Protein 7RUQ (pdb70)

B-factor: mean 26.71, std 12.26, range [10.34, 122.74]

Solvent-accessible surface area: 7893 Å² total

GO terms:
  GO:0005515 protein binding (F, IPI)
  GO:0032991 protein-containing complex (C, IDA)

Organism: Homo sapiens (NCBI:txid9606)

Structure (mmCIF, N/CA/C/O backbone):
data_7RUQ
#
_entry.id   7RUQ
#
_cell.length_a   99.918
_cell.length_b   32.503
_cell.length_c   69.578
_cell.angle_alpha   90.000
_cell.angle_beta   133.836
_cell.angle_gamma   90.000
#
_symmetry.space_group_name_H-M   'C 1 2 1'
#
loop_
_entity.id
_entity.type
_entity.pdbx_description
1 polymer 'GRB10-interacting GYF protein 1'
2 polymer 'Trinucleotide repeat-containing gene 6C protein'
3 water water
#
loop_
_atom_site.group_PDB
_atom_site.id
_atom_site.type_symbol
_atom_site.label_atom_id
_atom_site.label_alt_id
_atom_site.label_comp_id
_atom_site.label_asym_id
_atom_site.label_entity_id
_atom_site.label_seq_id
_atom_site.pdbx_PDB_ins_code
_atom_site.Cartn_x
_atom_site.Cartn_y
_atom_site.Cartn_z
_atom_site.occupancy
_atom_site.B_iso_or_equiv
_atom_site.auth_seq_id
_atom_site.auth_comp_id
_atom_site.auth_asym_id
_atom_site.auth_atom_id
_atom_site.pdbx_PDB_model_num
ATOM 1 N N . ALA A 1 9 ? 9.81351 -14.56452 -5.89246 1.000 38.60761 474 ALA A N 1
ATOM 2 C CA . ALA A 1 9 ? 8.89730 -13.43165 -5.78185 1.000 31.08249 474 ALA A CA 1
ATOM 3 C C . ALA A 1 9 ? 9.65212 -12.09879 -5.76399 1.000 22.20646 474 ALA A C 1
ATOM 4 O O . ALA A 1 9 ? 10.63403 -11.91145 -5.03263 1.000 26.01099 474 ALA A O 1
ATOM 10 N N . ARG A 1 10 ? 9.18133 -11.17578 -6.58749 1.000 23.62363 475 ARG A N 1
ATOM 11 C CA . ARG A 1 10 ? 9.75716 -9.84345 -6.68310 1.000 22.32979 475 ARG A CA 1
ATOM 12 C C . ARG A 1 10 ? 8.99376 -8.95190 -5.72328 1.000 19.12062 475 ARG A C 1
ATOM 13 O O . ARG A 1 10 ? 7.78047 -8.76127 -5.88602 1.000 18.14162 475 ARG A O 1
ATOM 34 N N . LYS A 1 11 ? 9.68023 -8.45231 -4.69940 1.000 17.35512 476 LYS A N 1
ATOM 35 C CA . LYS A 1 11 ? 8.97197 -7.70649 -3.67668 1.000 16.86016 476 LYS A CA 1
ATOM 36 C C . LYS A 1 11 ? 9.79149 -6.62344 -2.99043 1.000 13.11920 476 LYS A C 1
ATOM 37 O O . LYS A 1 11 ? 9.24658 -5.91352 -2.14391 1.000 17.03090 476 LYS A O 1
ATOM 56 N N . TRP A 1 12 ? 11.07379 -6.49120 -3.31499 1.000 12.46584 477 TRP A N 1
ATOM 57 C CA . TRP A 1 12 ? 11.94558 -5.56039 -2.60642 1.000 13.74848 477 TRP A CA 1
ATOM 58 C C . TRP A 1 12 ? 12.15230 -4.26829 -3.38243 1.000 14.26694 477 TRP A C 1
ATOM 59 O O . TRP A 1 12 ? 12.38148 -4.28271 -4.59611 1.000 13.94635 477 TRP A O 1
ATOM 80 N N . PHE A 1 13 ? 12.12801 -3.15675 -2.64433 1.000 13.18643 478 PHE A N 1
ATOM 81 C CA . PHE A 1 13 ? 12.35952 -1.82455 -3.17522 1.000 14.02698 478 PHE A CA 1
ATOM 82 C C . PHE A 1 13 ? 13.41781 -1.11109 -2.35157 1.000 14.79547 478 PHE A C 1
ATOM 83 O O . PHE A 1 13 ? 13.55044 -1.33759 -1.14117 1.000 15.14564 478 PHE A O 1
ATOM 100 N N . TYR A 1 14 ? 14.16894 -0.22519 -3.00594 1.000 14.44294 479 TYR A N 1
ATOM 101 C CA . TYR A 1 14 ? 15.00208 0.72010 -2.26980 1.000 13.86045 479 TYR A CA 1
ATOM 102 C C . TYR A 1 14 ? 14.93844 2.09004 -2.92699 1.000 14.98747 479 TYR A C 1
ATOM 103 O O . TYR A 1 14 ? 14.51283 2.23069 -4.07347 1.000 14.90670 479 TYR A O 1
ATOM 121 N N . LYS A 1 15 ? 15.37217 3.11777 -2.19786 1.000 14.87365 480 LYS A N 1
ATOM 122 C CA . LYS A 1 15 ? 15.43093 4.46311 -2.76200 1.000 20.66199 480 LYS A CA 1
ATOM 123 C C . LYS A 1 15 ? 16.88050 4.83950 -3.04003 1.000 20.80000 480 LYS A C 1
ATOM 124 O O . LYS A 1 15 ? 17.75810 4.66169 -2.18140 1.000 20.55240 480 LYS A O 1
ATOM 143 N N . ASP A 1 16 ? 17.14058 5.32949 -4.24512 1.000 16.87725 481 ASP A N 1
ATOM 144 C CA . ASP A 1 16 ? 18.49865 5.72325 -4.58031 1.000 19.25478 481 ASP A CA 1
ATOM 145 C C . ASP A 1 16 ? 18.77250 7.11008 -4.01760 1.000 20.60349 481 ASP A C 1
ATOM 146 O O . ASP A 1 16 ? 17.88969 7.75405 -3.44872 1.000 24.95935 481 ASP A O 1
ATOM 155 N N . PRO A 1 17 ? 20.02723 7.56047 -4.07819 1.000 25.18842 482 PRO A N 1
ATOM 156 C CA . PRO A 1 17 ? 20.36408 8.85531 -3.46488 1.000 30.26078 482 PRO A CA 1
ATOM 157 C C . PRO A 1 17 ? 19.59754 10.01901 -4.05896 1.000 34.35182 482 PRO A C 1
ATOM 158 O O . PRO A 1 17 ? 19.44770 11.04974 -3.39318 1.000 42.68068 482 PRO A O 1
ATOM 169 N N . GLN A 1 18 ? 19.10803 9.88326 -5.28447 1.000 34.81654 483 GLN A N 1
ATOM 170 C CA . GLN A 1 18 ? 18.27459 10.88504 -5.93155 1.000 44.21323 483 GLN A CA 1
ATOM 171 C C . GLN A 1 18 ? 16.78596 10.72984 -5.59892 1.000 55.04654 483 GLN A C 1
ATOM 172 O O . GLN A 1 18 ? 15.95422 11.40190 -6.21670 1.000 59.53486 483 GLN A O 1
ATOM 179 N N . GLY A 1 19 ? 16.43267 9.86260 -4.64697 1.000 42.27332 484 GLY A N 1
ATOM 180 C CA . GLY A 1 19 ? 15.06156 9.70664 -4.20328 1.000 40.56760 484 GLY A CA 1
ATOM 181 C C . GLY A 1 19 ? 14.17168 8.84055 -5.07348 1.000 35.11815 484 GLY A C 1
ATOM 182 O O . GLY A 1 19 ? 12.99639 8.65152 -4.72904 1.000 36.93148 484 GLY A O 1
ATOM 186 N N . GLU A 1 20 ? 14.68123 8.30316 -6.17827 1.000 27.84941 485 GLU A N 1
ATOM 187 C CA . GLU A 1 20 ? 13.87547 7.48164 -7.06329 1.000 27.46721 485 GLU A CA 1
ATOM 188 C C . GLU A 1 20 ? 13.73972 6.07214 -6.49280 1.000 23.04020 485 GLU A C 1
ATOM 189 O O . GLU A 1 20 ? 14.71468 5.48619 -6.00843 1.000 20.96398 485 GLU A O 1
ATOM 196 N N . ILE A 1 21 ? 12.53229 5.52206 -6.56490 1.000 23.88497 486 ILE A N 1
ATOM 197 C CA . ILE A 1 21 ? 12.30159 4.18336 -6.03377 1.000 20.41522 486 ILE A CA 1
ATOM 198 C C . ILE A 1 21 ? 12.70955 3.15520 -7.07699 1.000 19.49342 486 ILE A C 1
ATOM 199 O O . ILE A 1 21 ? 12.34636 3.26014 -8.25483 1.000 23.26368 486 ILE A O 1
ATOM 215 N N . GLN A 1 22 ? 13.48176 2.16567 -6.65485 1.000 19.14213 487 GLN A N 1
ATOM 216 C CA . GLN A 1 22 ? 13.93775 1.11104 -7.54663 1.000 16.03648 487 GLN A CA 1
ATOM 217 C C . GLN A 1 22 ? 13.36748 -0.22525 -7.09717 1.000 18.95397 487 GLN A C 1
ATOM 218 O O . GLN A 1 22 ? 13.34587 -0.52418 -5.89758 1.000 17.69954 487 GLN A O 1
ATOM 232 N N . GLY A 1 23 ? 12.95707 -1.04444 -8.06080 1.000 19.41603 488 GLY A N 1
ATOM 233 C CA . GLY A 1 23 ? 12.33972 -2.31539 -7.76383 1.000 21.12067 488 GLY A CA 1
ATOM 234 C C . GLY A 1 23 ? 11.11947 -2.56083 -8.63337 1.000 23.25897 488 GLY A C 1
ATOM 235 O O . GLY A 1 23 ? 10.74076 -1.71337 -9.44606 1.000 20.53900 488 GLY A O 1
ATOM 239 N N . PRO A 1 24 ? 10.44761 -3.70903 -8.45171 1.000 18.08619 489 PRO A N 1
ATOM 240 C CA . PRO A 1 24 ? 10.72238 -4.69991 -7.40224 1.000 16.83977 489 PRO A CA 1
ATOM 241 C C . PRO A 1 24 ? 11.76214 -5.73426 -7.72393 1.000 19.74754 489 PRO A C 1
ATOM 242 O O . PRO A 1 24 ? 11.81110 -6.25245 -8.83876 1.000 20.98731 489 PRO A O 1
ATOM 253 N N . PHE A 1 25 ? 12.53363 -6.09114 -6.70848 1.000 14.54604 490 PHE A N 1
ATOM 254 C CA . PHE A 1 25 ? 13.59492 -7.07197 -6.83148 1.000 14.47428 490 PHE A CA 1
ATOM 255 C C . PHE A 1 25 ? 13.29204 -8.32036 -6.01961 1.000 16.64167 490 PHE A C 1
ATOM 256 O O . PHE A 1 25 ? 12.55637 -8.28550 -5.03108 1.000 16.19937 490 PHE A O 1
ATOM 273 N N . THR A 1 26 ? 13.88208 -9.43320 -6.4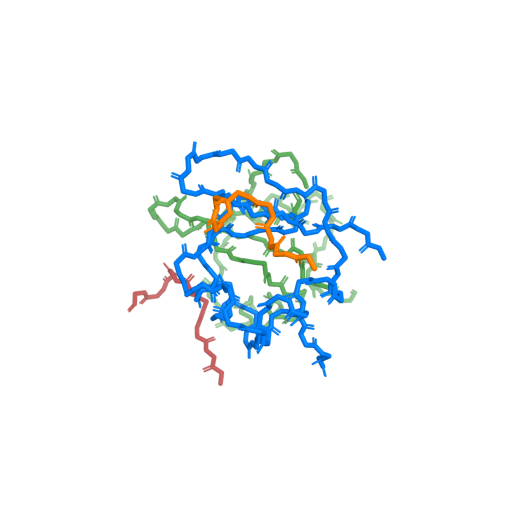4028 1.000 15.35904 491 THR A N 1
ATOM 274 C CA . THR A 1 26 ? 13.77756 -10.64836 -5.66081 1.000 12.78928 491 THR A CA 1
ATOM 275 C C . THR A 1 26 ? 14.68370 -10.57494 -4.42717 1.000 13.02153 491 THR A C 1
ATOM 276 O O . THR A 1 26 ? 15.64729 -9.80661 -4.37219 1.000 14.01182 491 THR A O 1
ATOM 287 N N . THR A 1 27 ? 14.37601 -11.41265 -3.43468 1.000 14.16183 492 THR A N 1
ATOM 288 C CA . THR A 1 27 ? 15.24848 -11.51549 -2.26776 1.000 16.43727 492 THR A CA 1
ATOM 289 C C . THR A 1 27 ? 16.65321 -11.92556 -2.67925 1.000 14.77542 492 THR A C 1
ATOM 290 O O . THR A 1 27 ? 17.63999 -11.40759 -2.14429 1.000 17.03801 492 THR A O 1
ATOM 301 N N . GLN A 1 28 ? 16.77019 -12.82046 -3.66508 1.000 16.07923 493 GLN A N 1
ATOM 302 C CA . GLN A 1 28 ? 18.08492 -13.27026 -4.12631 1.000 16.94316 493 GLN A CA 1
ATOM 303 C C . 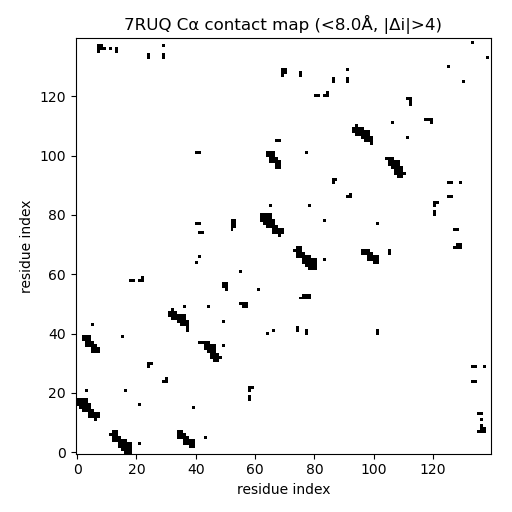GLN A 1 28 ? 18.86947 -12.14872 -4.79652 1.000 15.50662 493 GLN A C 1
ATOM 304 O O . GLN A 1 28 ? 20.08809 -12.04152 -4.60393 1.000 16.21025 493 GLN A O 1
ATOM 308 N N . GLU A 1 29 ? 18.20032 -11.28807 -5.57176 1.000 13.82092 494 GLU A N 1
ATOM 309 C CA . GLU A 1 29 ? 18.89464 -10.14055 -6.15331 1.000 13.94149 494 GLU A CA 1
ATOM 310 C C . GLU A 1 29 ? 19.39842 -9.21104 -5.06018 1.000 13.65825 494 GLU A C 1
ATOM 311 O O . GLU A 1 29 ? 20.53226 -8.70890 -5.12236 1.000 15.84289 494 GLU A O 1
ATOM 323 N N . MET A 1 30 ? 18.57335 -8.96800 -4.04502 1.000 11.50245 495 MET A N 1
ATOM 324 C CA . MET A 1 30 ? 19.02002 -8.12756 -2.94199 1.000 10.33598 495 MET A CA 1
ATOM 325 C C . MET A 1 30 ? 20.18103 -8.77345 -2.19753 1.000 10.35153 495 MET A C 1
ATOM 326 O O . MET A 1 30 ? 21.14244 -8.09157 -1.82268 1.000 14.95382 495 MET A O 1
ATOM 340 N N . ALA A 1 31 ? 20.09217 -10.07695 -1.93155 1.000 13.90196 496 ALA A N 1
ATOM 341 C CA . ALA A 1 31 ? 21.18470 -10.76169 -1.25006 1.000 16.56700 496 ALA A CA 1
ATOM 342 C C . ALA A 1 31 ? 22.48356 -10.61811 -2.01819 1.000 15.35600 496 ALA A C 1
ATOM 343 O O . ALA A 1 31 ? 23.55360 -10.41734 -1.41828 1.000 15.47371 496 ALA A O 1
ATOM 350 N N . GLU A 1 32 ? 22.42210 -10.75607 -3.34940 1.000 17.54766 497 GLU A N 1
ATOM 351 C CA . GLU A 1 32 ? 23.62789 -10.63705 -4.16745 1.000 17.95001 497 GLU A CA 1
ATOM 352 C C . GLU A 1 32 ? 24.25401 -9.26092 -4.00981 1.000 17.36529 497 GLU A C 1
ATOM 353 O O . GLU A 1 32 ? 25.45849 -9.12998 -3.77638 1.000 18.63800 497 GLU A O 1
ATOM 365 N N . TRP A 1 33 ? 23.44327 -8.21568 -4.15700 1.000 13.64056 498 TRP A N 1
ATOM 366 C CA . TRP A 1 33 ? 23.95583 -6.86085 -4.04000 1.000 11.84349 498 TRP A CA 1
ATOM 367 C C . TRP A 1 33 ? 24.44888 -6.56144 -2.63061 1.000 11.59513 498 TRP A C 1
ATOM 368 O O . TRP A 1 33 ? 25.44345 -5.84108 -2.44999 1.000 16.49336 498 TRP A O 1
ATOM 389 N N . PHE A 1 34 ? 23.76674 -7.09072 -1.60877 1.000 12.86669 499 PHE A N 1
ATOM 390 C CA . PHE A 1 34 ? 24.23163 -6.90811 -0.23970 1.000 11.95700 499 PHE A CA 1
ATOM 391 C C . PHE A 1 34 ? 25.58857 -7.57655 -0.02328 1.000 14.81457 499 PHE A C 1
ATOM 392 O O . PHE A 1 34 ? 26.50731 -6.96810 0.54509 1.000 14.95758 499 PHE A O 1
ATOM 409 N N . GLN A 1 35 ? 25.75345 -8.81973 -0.49016 1.000 14.38483 500 GLN A N 1
ATOM 410 C CA . GLN A 1 35 ? 27.02475 -9.50135 -0.26528 1.000 17.27160 500 GLN A CA 1
ATOM 411 C C . GLN A 1 35 ? 28.15879 -8.89290 -1.07606 1.000 18.81915 500 GLN A C 1
ATOM 412 O O . GLN A 1 35 ? 29.32497 -9.01812 -0.67871 1.000 20.31133 500 GLN A O 1
ATOM 426 N N . ALA A 1 36 ? 27.84850 -8.21748 -2.17590 1.000 12.59990 501 ALA A N 1
ATOM 427 C CA . ALA A 1 36 ? 28.84760 -7.53682 -2.99492 1.000 16.21455 501 ALA A CA 1
ATOM 428 C C . ALA A 1 36 ? 29.29261 -6.19819 -2.40738 1.000 19.59347 501 ALA A C 1
ATOM 429 O O . ALA A 1 36 ? 30.29658 -5.63611 -2.87209 1.000 18.80635 501 ALA A O 1
ATOM 436 N N . GLY A 1 37 ? 28.58271 -5.69451 -1.40161 1.000 14.75722 502 GLY A N 1
ATOM 437 C CA . GLY A 1 37 ? 28.93538 -4.46508 -0.71910 1.000 16.00161 502 GLY A CA 1
ATOM 438 C C . GLY A 1 37 ? 28.24418 -3.21752 -1.21417 1.000 17.24867 502 GLY A C 1
ATOM 439 O O . GLY A 1 37 ? 28.67721 -2.11428 -0.85922 1.000 19.14404 502 GLY A O 1
ATOM 443 N N . TYR A 1 38 ? 27.18498 -3.34081 -2.02249 1.000 16.16828 503 TYR A N 1
ATOM 444 C CA . TYR A 1 38 ? 26.55590 -2.15764 -2.59061 1.000 15.13697 503 TYR A CA 1
ATOM 445 C C . TYR A 1 38 ? 25.61791 -1.43494 -1.64311 1.000 18.22127 503 TYR A C 1
ATOM 446 O O . TYR A 1 38 ? 25.24810 -0.28467 -1.92047 1.000 16.60222 503 TYR A O 1
ATOM 464 N N . PHE A 1 39 ? 25.17466 -2.09087 -0.58166 1.000 14.07490 504 PHE A N 1
ATOM 465 C CA . PHE A 1 39 ? 24.10866 -1.58804 0.27064 1.000 13.08649 504 PHE A CA 1
ATOM 466 C C . PHE A 1 39 ? 24.66306 -1.13905 1.60775 1.000 14.23400 504 PHE A C 1
ATOM 467 O O . PHE A 1 39 ? 25.07446 -1.97886 2.41297 1.000 19.29103 504 PHE A O 1
ATOM 484 N N . SER A 1 40 ? 24.58350 0.15562 1.89045 1.000 16.37665 505 SER A N 1
ATOM 485 C CA . SER A 1 40 ? 24.98473 0.61133 3.21260 1.000 13.21608 505 SER A CA 1
ATOM 486 C C . SER A 1 40 ? 23.86275 0.46696 4.22903 1.000 18.55479 505 SER A C 1
ATOM 487 O O . SER A 1 40 ? 22.69429 0.26510 3.88580 1.000 16.55960 505 SER A O 1
ATOM 495 N N . MET A 1 41 ? 24.21055 0.70261 5.49683 1.000 16.54046 506 MET A N 1
ATOM 496 C CA . MET A 1 41 ? 23.18919 0.63799 6.53519 1.000 16.64147 506 MET A CA 1
ATOM 497 C C . MET A 1 41 ? 22.20219 1.79017 6.46515 1.000 15.96769 506 MET A C 1
ATOM 498 O O . MET A 1 41 ? 21.18996 1.75249 7.16935 1.000 16.53934 506 MET A O 1
ATOM 512 N N . SER A 1 42 ? 22.43263 2.80184 5.62671 1.000 14.61383 507 SER A N 1
ATOM 513 C CA A SER A 1 42 ? 21.51297 3.92653 5.52814 0.641 14.95620 507 SER A CA 1
ATOM 514 C CA B SER A 1 42 ? 21.50021 3.91526 5.53987 0.359 15.03193 507 SER A CA 1
ATOM 515 C C . SER A 1 42 ? 20.56373 3.81468 4.34480 1.000 14.48752 507 SER A C 1
ATOM 516 O O . SER A 1 42 ? 19.63165 4.62129 4.23852 1.000 19.50189 507 SER A O 1
ATOM 531 N N . LEU A 1 43 ? 20.77554 2.83504 3.47049 1.000 14.75664 508 LEU A N 1
ATOM 532 C CA . LEU A 1 43 ? 19.92439 2.65654 2.30872 1.000 15.07195 508 LEU A CA 1
ATOM 533 C C . LEU A 1 43 ? 18.49051 2.42172 2.75271 1.000 14.49629 508 LEU A C 1
ATOM 534 O O . LEU A 1 43 ? 18.22267 1.55084 3.57829 1.000 14.96157 508 LEU A O 1
ATOM 550 N N . LEU A 1 44 ? 17.56916 3.16441 2.16714 1.000 15.12341 509 LEU A N 1
ATOM 551 C CA . LEU A 1 44 ? 16.16378 3.03662 2.51079 1.000 15.20794 509 LEU A CA 1
ATOM 552 C C . LEU A 1 44 ? 15.55988 1.87259 1.74642 1.000 13.55893 509 LEU A C 1
ATOM 553 O O . LEU A 1 44 ? 15.62094 1.84459 0.51622 1.000 15.60662 509 LEU A O 1
ATOM 569 N N . VAL A 1 45 ? 14.97685 0.90670 2.46720 1.000 11.92088 510 VAL A N 1
ATOM 570 C CA . VAL A 1 45 ? 14.48016 -0.30032 1.81653 1.000 13.46263 510 VAL A CA 1
ATOM 571 C C . VAL A 1 45 ? 13.12567 -0.68663 2.39625 1.000 15.83598 510 VAL A C 1
ATOM 572 O O . VAL A 1 45 ? 12.80331 -0.38546 3.54999 1.000 17.58013 510 VAL A O 1
ATOM 585 N N . LYS A 1 46 ? 12.33347 -1.39568 1.59509 1.000 14.46391 511 LYS A N 1
ATOM 586 C CA . LYS A 1 46 ? 11.08463 -1.94732 2.10029 1.000 13.24118 511 LYS A CA 1
ATOM 587 C C . LYS A 1 46 ? 10.65198 -3.04696 1.15282 1.000 15.19794 511 LYS A C 1
ATOM 588 O O . LYS A 1 46 ? 11.02892 -3.05009 -0.02087 1.000 14.01393 511 LYS A O 1
ATOM 607 N N . ARG A 1 47 ? 9.83727 -3.96750 1.66411 1.000 12.12023 512 ARG A N 1
ATOM 608 C CA . ARG A 1 47 ? 9.06918 -4.83218 0.77763 1.000 12.97362 512 ARG A CA 1
ATOM 609 C C . ARG A 1 47 ? 7.81904 -4.08872 0.33289 1.000 16.86882 512 ARG A C 1
ATOM 610 O O . ARG A 1 47 ? 7.34266 -3.18075 1.01104 1.000 17.51619 512 ARG A O 1
ATOM 631 N N . GLY A 1 48 ? 7.25418 -4.51383 -0.78632 1.000 14.61088 513 GLY A N 1
ATOM 632 C CA . GLY A 1 48 ? 6.01319 -3.89901 -1.25311 1.000 18.05473 513 GLY A CA 1
ATOM 633 C C . GLY A 1 48 ? 4.93253 -3.84082 -0.18235 1.000 20.48829 513 GLY A C 1
ATOM 634 O O . GLY A 1 48 ? 4.27927 -2.80372 -0.00647 1.000 20.47191 513 GLY A O 1
ATOM 652 N N . ASP A 1 50 ? 5.21256 -3.75559 2.97289 1.000 20.28861 515 ASP A N 1
ATOM 653 C CA . ASP A 1 50 ? 5.60062 -3.05456 4.19504 1.000 17.29024 515 ASP A CA 1
ATOM 654 C C . ASP A 1 50 ? 5.04829 -1.61718 4.23438 1.000 22.24443 515 ASP A C 1
ATOM 655 O O . ASP A 1 50 ? 4.67555 -1.02341 3.21337 1.000 22.63547 515 ASP A O 1
ATOM 664 N N . GLU A 1 51 ? 4.98608 -1.07934 5.44758 1.000 19.35464 516 GLU A N 1
ATOM 665 C CA . GLU A 1 51 ? 4.52912 0.27737 5.70691 1.000 24.01830 516 GLU A CA 1
ATOM 666 C C . GLU A 1 51 ? 5.75134 1.18468 5.81129 1.000 34.56404 516 GLU A C 1
ATOM 667 O O . GLU A 1 51 ? 6.35911 1.29306 6.87853 1.000 39.17034 516 GLU A O 1
ATOM 679 N N . GLY A 1 52 ? 6.11245 1.83337 4.71577 1.000 27.00038 517 GLY A N 1
ATOM 680 C CA . GLY A 1 52 ? 7.16408 2.84782 4.75698 1.000 23.39379 517 GLY A CA 1
ATOM 681 C C . GLY A 1 52 ? 8.53937 2.28434 4.44650 1.000 21.94849 517 GLY A C 1
ATOM 682 O O . GLY A 1 52 ? 8.81014 1.10057 4.62007 1.000 24.58997 517 GLY A O 1
ATOM 686 N N . PHE A 1 53 ? 9.42025 3.15083 3.93406 1.000 20.57261 518 PHE A N 1
ATOM 687 C CA . PHE A 1 53 ? 10.83080 2.79072 3.77921 1.000 18.40764 518 PHE A CA 1
ATOM 688 C C . PHE A 1 53 ? 11.52191 2.98715 5.12131 1.000 20.76307 518 PHE A C 1
ATOM 689 O O . PHE A 1 53 ? 11.13764 3.85848 5.90219 1.000 22.65079 518 PHE A O 1
ATOM 706 N N . GLN A 1 54 ? 12.53323 2.17031 5.39670 1.000 17.34581 519 GLN A N 1
ATOM 707 C CA . GLN A 1 54 ? 13.36301 2.31345 6.59197 1.000 21.72820 519 GLN A CA 1
ATOM 708 C C . GLN A 1 54 ? 14.83657 2.07318 6.21532 1.000 17.42591 519 GLN A C 1
ATOM 709 O O . GLN A 1 54 ? 15.10189 1.31323 5.29828 1.000 15.59209 519 GLN A O 1
ATOM 723 N N . PRO A 1 55 ? 15.77118 2.69692 6.93257 1.000 16.17315 520 PRO A N 1
ATOM 724 C CA . PRO A 1 55 ? 17.18826 2.37522 6.66090 1.000 14.80776 520 PRO A CA 1
ATOM 725 C C . PRO A 1 55 ? 17.50182 0.91223 6.93807 1.000 14.83101 520 PRO A C 1
ATOM 726 O O . PRO A 1 55 ? 16.99593 0.30912 7.88725 1.000 17.26558 520 PRO A O 1
ATOM 737 N N . LEU A 1 56 ? 18.36467 0.33674 6.09343 1.000 14.44872 521 LEU A N 1
ATOM 738 C CA . LEU A 1 56 ? 18.64241 -1.09464 6.17272 1.000 13.71645 521 LEU A CA 1
ATOM 739 C C . LEU A 1 56 ? 19.15958 -1.48780 7.55080 1.000 13.76524 521 LEU A C 1
ATOM 740 O O . LEU A 1 56 ? 18.83175 -2.56602 8.05415 1.000 14.29905 521 LEU A O 1
ATOM 756 N N . GLY A 1 57 ? 19.93609 -0.62505 8.19466 1.000 15.19355 522 GLY A N 1
ATOM 757 C CA . GLY A 1 57 ? 20.38634 -0.94872 9.54115 1.000 15.61513 522 GLY A CA 1
ATOM 758 C C . GLY A 1 57 ? 19.22361 -1.12466 10.49495 1.000 16.57275 522 GLY A C 1
ATOM 759 O O . GLY A 1 57 ? 19.23994 -2.00012 11.36534 1.000 17.47488 522 GLY A O 1
ATOM 763 N N . GLU A 1 58 ? 18.19924 -0.29341 10.34336 1.000 16.33648 523 GLU A N 1
ATOM 764 C CA . GLU A 1 58 ? 17.02304 -0.40536 11.19823 1.000 19.92382 523 GLU A CA 1
ATOM 765 C C . GLU A 1 58 ? 16.16389 -1.60514 10.81253 1.000 19.17520 523 GLU A C 1
ATOM 766 O O . GLU A 1 58 ? 15.57341 -2.25695 11.68361 1.000 21.74753 523 GLU A O 1
ATOM 776 N N . VAL A 1 59 ? 16.06355 -1.89865 9.51945 1.000 16.31735 524 VAL A N 1
ATOM 777 C CA . VAL A 1 59 ? 15.38915 -3.11028 9.06829 1.000 18.62590 524 VAL A CA 1
ATOM 778 C C . VAL A 1 59 ? 16.02661 -4.33181 9.70997 1.000 19.37168 524 VAL A C 1
ATOM 779 O O . VAL A 1 59 ? 15.33346 -5.25801 10.15676 1.000 18.09250 524 VAL A O 1
ATOM 792 N N . ILE A 1 60 ? 17.35948 -4.36689 9.74138 1.000 18.46708 525 ILE A N 1
ATOM 793 C CA . ILE A 1 60 ? 18.05654 -5.50138 10.34099 1.000 17.69675 525 ILE A CA 1
ATOM 794 C C . ILE A 1 60 ? 17.73390 -5.58245 11.82427 1.000 20.82039 525 ILE A C 1
ATOM 795 O O . ILE A 1 60 ? 17.50614 -6.67149 12.36710 1.000 22.69473 525 ILE A O 1
ATOM 811 N N . LYS A 1 61 ? 17.68437 -4.42963 12.50380 1.000 21.62304 526 LYS A N 1
ATOM 812 C CA . LYS A 1 61 ? 17.29499 -4.42968 13.90851 1.000 21.50216 526 LYS A CA 1
ATOM 813 C C . LYS A 1 61 ? 15.87065 -4.94492 14.07984 1.000 22.51581 526 LYS A C 1
ATOM 814 O O . LYS A 1 61 ? 15.58656 -5.70698 15.00785 1.000 24.90531 526 LYS A O 1
ATOM 824 N N . MET A 1 62 ? 14.95591 -4.52767 13.20181 1.000 18.82643 527 MET A N 1
ATOM 825 C CA . MET A 1 62 ? 13.54940 -4.89850 13.32916 1.000 16.10614 527 MET A CA 1
ATOM 826 C C . MET A 1 62 ? 13.36778 -6.38626 13.08828 1.000 17.96317 527 MET A C 1
ATOM 827 O O . MET A 1 62 ? 12.64634 -7.06896 13.83507 1.000 20.72428 527 MET A O 1
ATOM 841 N N . TRP A 1 63 ? 14.02987 -6.90515 12.05673 1.000 21.12010 528 TRP A N 1
ATOM 842 C CA . TRP A 1 63 ? 13.88610 -8.30178 11.69091 1.000 20.16178 528 TRP A CA 1
ATOM 843 C C . TRP A 1 63 ? 14.69417 -9.20837 12.58857 1.000 21.42685 528 TRP A C 1
ATOM 844 O O . TRP A 1 63 ? 14.42879 -10.41164 12.62908 1.000 24.39641 528 TRP A O 1
ATOM 865 N N . GLY A 1 64 ? 15.70423 -8.67014 13.25089 1.000 22.61803 529 GLY A N 1
ATOM 866 C CA . GLY A 1 64 ? 16.61097 -9.47958 14.02566 1.000 27.77118 529 GLY A CA 1
ATOM 867 C C . GLY A 1 64 ? 17.69730 -10.18978 13.24000 1.000 27.21772 529 GLY A C 1
ATOM 868 O O . GLY A 1 64 ? 18.43188 -10.98286 13.84677 1.000 22.54709 529 GLY A O 1
ATOM 872 N N . ARG A 1 65 ? 17.84010 -9.91682 11.93188 1.000 17.95625 530 ARG A N 1
ATOM 873 C CA . ARG A 1 65 ? 18.80776 -10.54776 11.02320 1.000 20.43921 530 ARG A CA 1
ATOM 874 C C . ARG A 1 65 ? 18.79096 -9.79401 9.69358 1.000 22.90946 530 ARG A C 1
ATOM 875 O O . ARG A 1 65 ? 17.86375 -9.03590 9.42170 1.000 19.27271 530 ARG A O 1
ATOM 896 N N . VAL A 1 66 ? 19.78429 -10.01298 8.84808 1.000 19.10493 531 VAL A N 1
ATOM 897 C CA . VAL A 1 66 ? 19.65642 -9.34203 7.55542 1.000 17.94174 531 VAL A CA 1
ATOM 898 C C . VAL A 1 66 ? 18.50085 -9.98372 6.81526 1.000 16.50964 531 VAL A C 1
ATOM 899 O O . VAL A 1 66 ? 18.34974 -11.21378 6.86321 1.000 18.83002 531 VAL A O 1
ATOM 912 N N . PRO A 1 67 ? 17.60939 -9.20051 6.22645 1.000 16.91011 532 PRO A N 1
ATOM 913 C CA . PRO A 1 67 ? 16.34916 -9.76833 5.73708 1.000 14.09769 532 PRO A CA 1
ATOM 914 C C . PRO A 1 67 ? 16.50494 -10.60625 4.48615 1.000 22.54589 532 PRO A C 1
ATOM 915 O O . PRO A 1 67 ? 15.56630 -11.33429 4.13221 1.000 25.35673 532 PRO A O 1
ATOM 926 N N . PHE A 1 68 ? 17.64070 -10.51761 3.80096 1.000 18.35790 533 PHE A N 1
ATOM 927 C CA . PHE A 1 68 ? 17.86014 -11.23215 2.54680 1.000 20.74911 533 PHE A CA 1
ATOM 928 C C . PHE A 1 68 ? 18.46561 -12.60903 2.76791 1.000 24.80229 533 PHE A C 1
ATOM 929 O O . PHE A 1 68 ? 18.62840 -13.37059 1.80754 1.000 25.59591 533 PHE A O 1
ATOM 946 N N . ALA A 1 69 ? 18.78377 -12.94754 3.98335 1.000 23.61026 534 ALA A N 1
ATOM 947 C CA . ALA A 1 69 ? 19.33197 -14.26008 4.27189 1.000 21.90185 534 ALA A CA 1
ATOM 948 C C . ALA A 1 69 ? 18.21953 -15.25263 4.56943 1.000 28.12497 534 ALA A C 1
ATOM 949 O O . ALA A 1 69 ? 17.08942 -14.86380 4.87701 1.000 29.88042 534 ALA A O 1
ATOM 956 N N . PRO A 1 70 ? 18.50963 -16.55195 4.48131 1.000 27.08382 535 PRO A N 1
ATOM 957 C CA . PRO A 1 70 ? 17.59144 -17.54830 5.05342 1.000 31.17878 535 PRO A CA 1
ATOM 958 C C . PRO A 1 70 ? 17.40107 -17.30647 6.54580 1.000 34.36818 535 PRO A C 1
ATOM 959 O O . PRO A 1 70 ? 18.30364 -16.83201 7.24245 1.000 36.56914 535 PRO A O 1
ATOM 970 N N . GLY A 1 71 ? 16.21831 -17.65706 7.04323 1.000 41.22635 536 GLY A N 1
ATOM 971 C CA . GLY A 1 71 ? 15.86277 -17.35278 8.42026 1.000 52.77719 536 GLY A CA 1
ATOM 972 C C . GLY A 1 71 ? 15.68732 -18.55438 9.32323 1.000 60.84045 536 GLY A C 1
ATOM 973 O O . GLY A 1 71 ? 16.56017 -19.41592 9.38370 1.000 66.55024 536 GLY A O 1
ATOM 977 N N . ALA B 1 9 ? 5.03678 -14.96050 9.24923 1.000 43.05011 474 ALA C N 1
ATOM 978 C CA . ALA B 1 9 ? 5.38493 -13.86645 8.36630 1.000 34.09345 474 ALA C CA 1
ATOM 979 C C . ALA B 1 9 ? 5.41506 -12.55686 9.15176 1.000 25.65337 474 ALA C C 1
ATOM 980 O O . ALA B 1 9 ? 4.66831 -12.32773 10.13016 1.000 27.78917 474 ALA C O 1
ATOM 986 N N . ARG B 1 10 ? 6.33070 -11.71409 8.70911 1.000 24.70805 475 ARG C N 1
ATOM 987 C CA . ARG B 1 10 ? 6.54332 -10.41326 9.30987 1.000 20.44624 475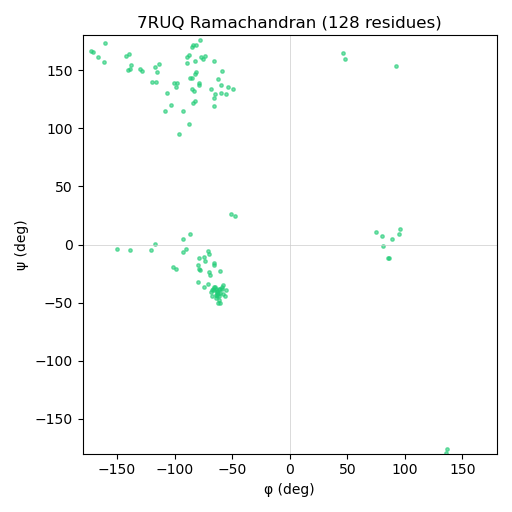 ARG C CA 1
ATOM 988 C C . ARG B 1 10 ? 5.59794 -9.44532 8.64412 1.000 18.84273 475 ARG C C 1
ATOM 989 O O . ARG B 1 10 ? 5.83973 -9.03179 7.50816 1.000 19.44439 475 ARG C O 1
ATOM 1010 N N . LYS B 1 11 ? 4.52578 -9.08753 9.33826 1.000 14.08511 476 LYS C N 1
ATOM 1011 C CA . LYS B 1 11 ? 3.51829 -8.22548 8.74107 1.000 14.71167 476 LYS C CA 1
ATOM 1012 C C . LYS B 1 11 ? 2.96978 -7.14773 9.66302 1.000 13.92600 476 LYS C C 1
ATOM 1013 O O . LYS B 1 11 ? 2.19536 -6.31534 9.18133 1.000 16.76702 476 LYS C O 1
ATOM 1032 N N . TRP B 1 12 ? 3.34077 -7.09945 10.93885 1.000 13.39438 477 TRP C N 1
ATOM 1033 C CA . TRP B 1 12 ? 2.69381 -6.21493 11.90087 1.000 13.03487 477 TRP C CA 1
ATOM 1034 C C . TRP B 1 12 ? 3.48713 -4.93511 12.11492 1.000 12.58030 477 TRP C C 1
ATOM 1035 O O . TRP B 1 12 ? 4.72073 -4.96231 12.21994 1.000 14.44732 477 TRP C O 1
ATOM 1056 N N . PHE B 1 13 ? 2.76306 -3.81382 12.20361 1.000 11.70578 478 PHE C N 1
ATOM 1057 C CA . PHE B 1 13 ? 3.34181 -2.50144 12.48505 1.000 12.42597 478 PHE C CA 1
ATOM 1058 C C . PHE B 1 13 ? 2.57665 -1.82630 13.61544 1.000 13.55118 478 PHE C C 1
ATOM 1059 O O . PHE B 1 13 ? 1.3815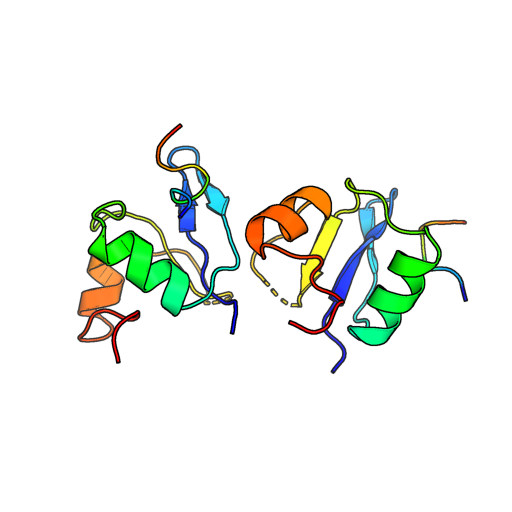3 -2.05548 13.79109 1.000 14.33480 478 PHE C O 1
ATOM 1076 N N . TYR B 1 14 ? 3.25768 -0.97199 14.37120 1.000 14.54363 479 TYR C N 1
ATOM 1077 C CA . TYR B 1 14 ? 2.5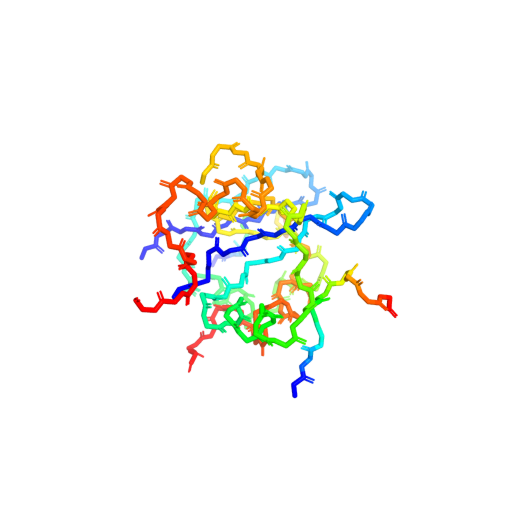5362 -0.11254 15.32277 1.000 13.69724 479 TYR C CA 1
ATOM 1078 C C . TYR B 1 14 ? 3.24948 1.24079 15.30000 1.000 16.56619 479 TYR C C 1
ATOM 1079 O O . TYR B 1 14 ? 4.37049 1.36419 14.80868 1.000 13.42584 479 TYR C O 1
ATOM 1097 N N . LYS B 1 15 ? 2.56745 2.26410 15.79754 1.000 14.05439 480 LYS C N 1
ATOM 1098 C CA . LYS B 1 15 ? 3.16255 3.58878 15.94400 1.000 18.66861 480 LYS C CA 1
ATOM 1099 C C . LYS B 1 15 ? 3.62440 3.78978 17.38119 1.000 20.35426 480 LYS C C 1
ATOM 1100 O O . LYS B 1 15 ? 2.89547 3.46077 18.32779 1.000 21.31530 480 LYS C O 1
ATOM 1119 N N . ASP B 1 16 ? 4.82640 4.32589 17.54919 1.000 20.00306 481 ASP C N 1
ATOM 1120 C CA . ASP B 1 16 ? 5.29176 4.68084 18.88402 1.000 21.69204 481 ASP C CA 1
ATOM 1121 C C . ASP B 1 16 ? 4.64803 5.99821 19.31411 1.000 23.20640 481 ASP C C 1
ATOM 1122 O O . ASP B 1 16 ? 3.87609 6.60926 18.56317 1.000 21.49208 481 ASP C O 1
ATOM 1131 N N . PRO B 1 17 ? 4.89405 6.44037 20.55236 1.000 22.72644 482 PRO C N 1
ATOM 1132 C CA . PRO B 1 17 ? 4.11541 7.57897 21.07694 1.000 26.29712 482 PRO C CA 1
ATOM 1133 C C . PRO B 1 17 ? 4.35748 8.88561 20.35891 1.000 27.80452 482 PRO C C 1
ATOM 1134 O O . PRO B 1 17 ? 3.54441 9.80942 20.51560 1.000 32.68748 482 PRO C O 1
ATOM 1145 N N . GLN B 1 18 ? 5.44556 9.01227 19.59972 1.000 25.84856 483 GLN C N 1
ATOM 1146 C CA . GLN B 1 18 ? 5.64004 10.16556 18.73572 1.000 29.86807 483 GLN C CA 1
ATOM 1147 C C . GLN B 1 18 ? 5.13148 9.93190 17.32651 1.000 33.29291 483 GLN C C 1
ATOM 1148 O O . GLN B 1 18 ? 5.34467 10.78001 16.45685 1.000 39.40438 483 GLN C O 1
ATOM 1162 N N . GLY B 1 19 ? 4.50660 8.79722 17.06697 1.000 29.34762 484 GLY C N 1
ATOM 1163 C CA . GLY B 1 19 ? 3.94185 8.54427 15.76478 1.000 35.90431 484 GLY C CA 1
ATOM 1164 C C . GLY B 1 19 ? 4.87355 7.89252 14.76766 1.000 34.11057 484 GLY C C 1
ATOM 1165 O O . GLY B 1 19 ? 4.47919 7.71564 13.61034 1.000 34.98136 484 GLY C O 1
ATOM 1169 N N . GLU B 1 20 ? 6.08673 7.52302 15.16991 1.000 24.67649 485 GLU C N 1
ATOM 1170 C CA . GLU B 1 20 ? 7.01341 6.85364 14.26817 1.000 23.16646 485 GLU C CA 1
ATOM 1171 C C . GLU B 1 20 ? 6.66878 5.37598 14.12838 1.000 20.19340 485 GLU C C 1
ATOM 1172 O O . GLU B 1 20 ? 6.40037 4.68360 15.11797 1.000 20.54223 485 GLU C O 1
ATOM 1184 N N . ILE B 1 21 ? 6.75525 4.87488 12.90747 1.000 19.63324 486 ILE C N 1
ATOM 1185 C CA . ILE B 1 21 ? 6.27279 3.53229 12.61510 1.000 19.99780 486 ILE C CA 1
ATOM 1186 C C . ILE B 1 21 ? 7.34717 2.50736 12.94671 1.000 20.21526 486 ILE C C 1
ATOM 1187 O O . ILE B 1 21 ? 8.51683 2.65151 12.55825 1.000 16.57063 486 ILE C O 1
ATOM 1203 N N . GLN B 1 22 ? 6.93152 1.44079 13.62734 1.000 16.20213 487 GLN C N 1
ATOM 1204 C CA . GLN B 1 22 ? 7.80318 0.33463 13.99520 1.000 16.86991 487 GLN C CA 1
ATOM 1205 C C . GLN B 1 22 ? 7.29460 -0.95991 13.36687 1.000 16.00522 487 GLN C C 1
ATOM 1206 O O . GLN B 1 22 ? 6.08620 -1.21842 13.34152 1.000 14.39009 487 GLN C O 1
ATOM 1220 N N . GLY B 1 23 ? 8.22853 -1.77779 12.89406 1.000 15.79544 488 GLY C N 1
ATOM 1221 C CA . GLY B 1 23 ? 7.94245 -3.05166 12.28057 1.000 14.97155 488 GLY C CA 1
ATOM 1222 C C . GLY B 1 23 ? 8.79408 -3.23640 11.03861 1.000 14.15234 488 GLY C C 1
ATOM 1223 O O . GLY B 1 23 ? 9.62281 -2.37542 10.68978 1.000 16.95704 488 GLY C O 1
ATOM 1227 N N . PRO B 1 24 ? 8.58221 -4.33033 10.30795 1.000 14.50751 489 PRO C N 1
ATOM 1228 C CA . PRO B 1 24 ? 7.52108 -5.31882 10.50384 1.000 15.79614 489 PRO C CA 1
ATOM 1229 C C . PRO B 1 24 ? 7.86866 -6.38437 11.52303 1.000 18.15695 489 PRO C C 1
ATOM 1230 O O . PRO B 1 24 ? 9.01365 -6.84325 11.55163 1.000 16.27572 489 PRO C O 1
ATOM 1241 N N . PHE B 1 25 ? 6.88061 -6.80194 12.29830 1.000 13.18211 490 PHE C N 1
ATOM 1242 C CA . PHE B 1 25 ? 7.03098 -7.82382 13.31904 1.000 12.84653 490 PHE C CA 1
ATOM 1243 C C . PHE B 1 25 ? 6.16803 -9.03395 12.98735 1.000 15.51679 490 PHE C C 1
ATOM 1244 O O . PHE B 1 25 ? 5.14566 -8.92296 12.29853 1.000 13.67475 490 PHE C O 1
ATOM 1261 N N . THR B 1 26 ? 6.59478 -10.19990 13.46604 1.000 15.13870 491 THR C N 1
ATOM 1262 C CA . THR B 1 26 ? 5.78424 -11.38906 13.26660 1.000 16.74177 491 THR C CA 1
ATOM 1263 C C . THR B 1 26 ? 4.61262 -11.40046 14.23684 1.000 15.40537 491 THR C C 1
ATOM 1264 O O . THR B 1 26 ? 4.62223 -10.73524 15.27163 1.000 14.00219 491 THR C O 1
ATOM 1275 N N . THR B 1 27 ? 3.60354 -12.21169 13.91823 1.000 18.59752 492 THR C N 1
ATOM 1276 C CA . THR B 1 27 ? 2.50447 -12.38718 14.86124 1.000 18.23287 492 THR C CA 1
ATOM 1277 C C . THR B 1 27 ? 2.99512 -12.92418 16.20798 1.000 15.74325 492 THR C C 1
ATOM 1278 O O . THR B 1 27 ? 2.49904 -12.50233 17.26172 1.000 17.01650 492 THR C O 1
ATOM 1289 N N . GLN B 1 28 ? 3.99584 -13.81914 16.20550 1.000 18.98769 493 GLN C N 1
ATOM 1290 C CA . GLN B 1 28 ? 4.48983 -14.36955 17.469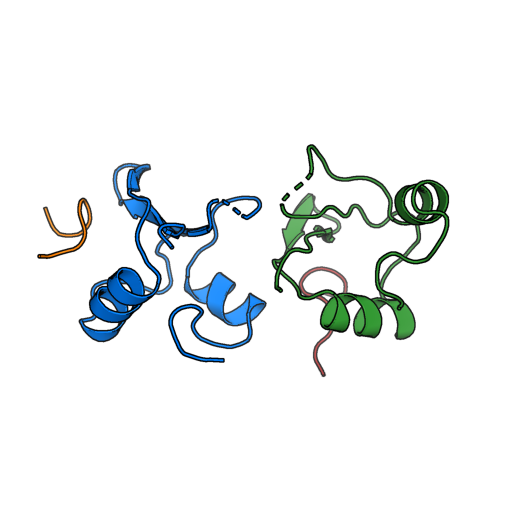03 1.000 20.07860 493 GLN C CA 1
ATOM 1291 C C . GLN B 1 28 ? 5.18416 -13.30621 18.30529 1.000 19.29613 493 GLN C C 1
ATOM 1292 O O . GLN B 1 28 ? 5.03696 -13.27840 19.53755 1.000 18.37438 493 GLN C O 1
ATOM 1299 N N . GLU B 1 29 ? 5.94028 -12.41665 17.65184 1.000 16.70695 494 GLU C N 1
ATOM 1300 C CA . GLU B 1 29 ? 6.56835 -11.31729 18.36784 1.000 15.11014 494 GLU C CA 1
ATOM 1301 C C . GLU B 1 29 ? 5.51521 -10.43252 19.00326 1.000 18.98104 494 GLU C C 1
ATOM 1302 O O . GLU B 1 29 ? 5.64373 -10.01827 20.16291 1.000 16.15166 494 GLU C O 1
ATOM 1314 N N . MET B 1 30 ? 4.46153 -10.12157 18.25333 1.000 12.46757 495 MET C N 1
ATOM 1315 C CA . MET B 1 30 ? 3.42305 -9.26319 18.80372 1.000 13.77759 495 MET C CA 1
ATOM 1316 C C . MET B 1 30 ? 2.70331 -9.95717 19.95530 1.000 14.29111 495 MET C C 1
ATOM 1317 O O . MET B 1 30 ? 2.31637 -9.30618 20.92994 1.000 13.95497 495 MET C O 1
ATOM 1331 N N . ALA B 1 31 ? 2.50691 -11.27645 19.85139 1.000 16.25865 496 ALA C N 1
ATOM 1332 C CA . ALA B 1 31 ? 1.84888 -12.02129 20.92059 1.000 16.45197 496 ALA C CA 1
ATOM 1333 C C . ALA B 1 31 ? 2.66786 -11.97057 22.20342 1.000 16.45757 496 ALA C C 1
ATOM 1334 O O . ALA B 1 31 ? 2.10998 -11.82390 23.30291 1.000 18.35357 496 ALA C O 1
ATOM 1341 N N . GLU B 1 32 ? 3.99742 -12.07099 22.07971 1.000 17.44460 497 GLU C N 1
ATOM 1342 C CA . GLU B 1 32 ? 4.87858 -12.00254 23.24217 1.000 16.79099 497 GLU C CA 1
ATOM 1343 C C . GLU B 1 32 ? 4.77276 -10.64943 23.92812 1.000 16.26025 497 GLU C C 1
ATOM 1344 O O . GLU B 1 32 ? 4.63324 -10.55675 25.15161 1.000 17.51680 497 GLU C O 1
ATOM 1356 N N . TRP B 1 33 ? 4.89044 -9.58005 23.15229 1.000 16.82858 498 TRP C N 1
ATOM 1357 C CA . TRP B 1 33 ? 4.82190 -8.24639 23.71588 1.000 16.05162 498 TRP C CA 1
ATOM 1358 C C . TRP B 1 33 ? 3.44706 -7.95157 24.31588 1.000 13.31909 498 TRP C C 1
ATOM 1359 O O . TRP B 1 33 ? 3.33962 -7.28558 25.34885 1.000 15.10237 498 TRP C O 1
ATOM 1380 N N . PHE B 1 34 ? 2.38561 -8.42305 23.66706 1.000 13.13944 499 PHE C N 1
ATOM 1381 C CA . PHE B 1 34 ? 1.04177 -8.29223 24.21155 1.000 14.03528 499 PHE C CA 1
ATOM 1382 C C . PHE B 1 34 ? 0.90681 -9.02183 25.54424 1.000 15.56509 499 PHE C C 1
ATOM 1383 O O . PHE B 1 34 ? 0.39040 -8.47105 26.51693 1.000 15.13573 499 PHE C O 1
ATOM 1400 N N . GLN B 1 35 ? 1.36347 -10.26439 25.61482 1.000 16.82043 500 GLN C N 1
ATOM 1401 C CA . GLN B 1 35 ? 1.20192 -10.98945 26.86935 1.000 16.48188 500 GLN C CA 1
ATOM 1402 C C . GLN B 1 35 ? 2.08198 -10.42287 27.97129 1.000 16.92338 500 GLN C C 1
ATOM 1403 O O . GLN B 1 35 ? 1.74699 -10.55603 29.15745 1.000 20.96592 500 GLN C O 1
ATOM 1417 N N . ALA B 1 36 ? 3.19531 -9.79321 27.61022 1.000 17.04874 501 ALA C N 1
ATOM 1418 C CA . ALA B 1 36 ? 4.07844 -9.17094 28.58888 1.000 16.10583 501 ALA C CA 1
ATOM 1419 C C . ALA B 1 36 ? 3.52427 -7.86879 29.15217 1.000 18.99104 501 ALA C C 1
ATOM 1420 O O . ALA B 1 36 ? 4.09003 -7.34033 30.11837 1.000 20.38369 501 ALA C O 1
ATOM 1427 N N . GLY B 1 37 ? 2.45841 -7.33163 28.56763 1.000 16.89702 502 GLY C N 1
ATOM 1428 C CA . GLY B 1 37 ? 1.82504 -6.11983 29.05238 1.000 17.38997 502 GLY C CA 1
ATOM 1429 C C . GLY B 1 37 ? 2.25080 -4.82333 28.39504 1.000 18.24535 502 GLY C C 1
ATOM 1430 O O . GLY B 1 37 ? 1.85963 -3.75028 28.86743 1.000 21.03636 502 GLY C O 1
ATOM 1434 N N . TYR B 1 38 ? 3.01164 -4.87727 27.31757 1.000 14.61253 503 TYR C N 1
ATOM 1435 C CA . TYR B 1 38 ? 3.57443 -3.65847 26.74898 1.000 12.97040 503 TYR C CA 1
ATOM 1436 C C . TYR B 1 38 ? 2.56114 -2.86955 25.94086 1.000 18.41498 503 TYR C C 1
ATOM 1437 O O . TYR B 1 38 ? 2.76126 -1.67826 25.68388 1.000 21.01531 503 TYR C O 1
ATOM 1455 N N . PHE B 1 39 ? 1.50975 -3.52815 25.48401 1.000 13.83153 504 PHE C N 1
ATOM 1456 C CA . PHE B 1 39 ? 0.56048 -2.94511 24.54921 1.000 18.77191 504 PHE C CA 1
ATOM 1457 C C . PHE B 1 39 ? -0.72881 -2.53327 25.25417 1.000 23.12203 504 PHE C C 1
ATOM 1458 O O . PHE B 1 39 ? -1.44330 -3.38557 25.78963 1.000 21.64788 504 PHE C O 1
ATOM 1475 N N . SER B 1 40 ? -1.06877 -1.25081 25.19918 1.000 17.07148 505 SER C N 1
ATOM 1476 C CA . SER B 1 40 ? -2.35954 -0.81212 25.69815 1.000 15.75992 505 SER C CA 1
ATOM 1477 C C . SER B 1 40 ? -3.43139 -0.97060 24.62146 1.000 17.63640 505 SER C C 1
ATOM 1478 O O . SER B 1 40 ? -3.13558 -1.19301 23.44469 1.000 17.00877 505 SER C O 1
ATOM 1486 N N . MET B 1 41 ? -4.69836 -0.80182 25.01929 1.000 16.94911 506 MET C N 1
ATOM 1487 C CA . MET B 1 41 ? -5.77926 -0.85622 24.03177 1.000 16.51151 506 MET C CA 1
ATOM 1488 C C . MET B 1 41 ? -5.83078 0.33546 23.08080 1.000 18.49479 506 MET C C 1
ATOM 1489 O O . MET B 1 41 ? -6.65740 0.32202 22.15321 1.000 19.68392 506 MET C O 1
ATOM 1503 N N . SER B 1 42 ? -5.00350 1.36254 23.28024 1.000 19.26733 507 SER C N 1
ATOM 1504 C CA A SER B 1 42 ? -4.93575 2.47431 22.33884 0.733 18.12422 507 SER C CA 1
ATOM 1505 C CA B SER B 1 42 ? -4.91228 2.49917 22.37578 0.267 18.35674 507 SER C CA 1
ATOM 1506 C C . SER B 1 42 ? -3.69426 2.44120 21.46298 1.000 15.21228 507 SER C C 1
ATOM 1507 O O . SER B 1 42 ? -3.48958 3.36132 20.66899 1.000 20.91709 507 SER C O 1
ATOM 1522 N N . LEU B 1 43 ? -2.86887 1.41742 21.57580 1.000 17.21814 508 LEU C N 1
ATOM 1523 C CA . LEU B 1 43 ? -1.76524 1.27675 20.63773 1.000 15.97997 508 LEU C CA 1
ATOM 1524 C C . LEU B 1 43 ? -2.30740 1.27067 19.21302 1.000 15.14049 508 LEU C C 1
ATOM 1525 O O . LEU B 1 43 ? -3.19605 0.48537 18.89427 1.000 17.40529 508 LEU C O 1
ATOM 1541 N N . LEU B 1 44 ? -1.74196 2.10219 18.34395 1.000 16.34973 509 LEU C N 1
ATOM 1542 C CA . LEU B 1 44 ? -2.15542 2.12372 16.94960 1.000 18.05514 509 LEU C CA 1
ATOM 1543 C C . LEU B 1 44 ? -1.41110 1.03850 16.18102 1.000 13.95092 509 LEU C C 1
ATOM 1544 O O . LEU B 1 44 ? -0.18095 1.06408 16.12323 1.000 14.33790 509 LEU C O 1
ATOM 1560 N N . VAL B 1 45 ? -2.15657 0.11684 15.54990 1.000 14.18400 510 VAL C N 1
ATOM 1561 C CA A VAL B 1 45 ? -1.57244 -1.06025 14.91680 0.823 11.09047 510 VAL C CA 1
ATOM 1562 C CA B VAL B 1 45 ? -1.56470 -1.05374 14.91435 0.177 13.05448 510 VAL C CA 1
ATOM 1563 C C . VAL B 1 45 ? -2.17246 -1.28117 13.53615 1.000 13.75937 510 VAL C C 1
ATOM 1564 O O . VAL B 1 45 ? -3.26957 -0.82676 13.22782 1.000 16.51171 510 VAL C O 1
ATOM 1589 N N . LYS B 1 46 ? -1.44403 -2.02892 12.70666 1.000 12.03211 511 LYS C N 1
ATOM 1590 C CA . LYS B 1 46 ? -1.98026 -2.44746 11.42258 1.000 14.77309 511 LYS C CA 1
ATOM 1591 C C . LYS B 1 46 ? -1.08643 -3.52701 10.85464 1.000 11.37881 511 LYS C C 1
ATOM 1592 O O . LYS B 1 46 ? 0.07882 -3.64736 11.22946 1.000 16.14095 511 LYS C O 1
ATOM 1611 N N . ARG B 1 47 ? -1.63042 -4.27330 9.90786 1.000 15.16689 512 ARG C N 1
ATOM 1612 C CA . ARG B 1 47 ? -0.80271 -5.13159 9.08272 1.000 15.83230 512 ARG C CA 1
ATOM 1613 C C . ARG B 1 47 ? -0.32720 -4.34034 7.86996 1.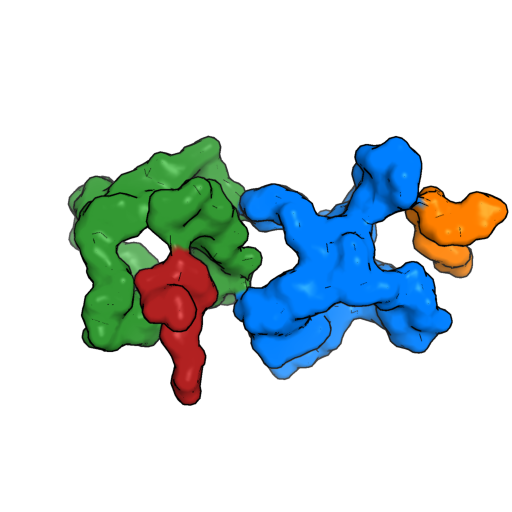000 15.21922 512 ARG C C 1
ATOM 1614 O O . ARG B 1 47 ? -0.91467 -3.32914 7.47868 1.000 16.23650 512 ARG C O 1
ATOM 1635 N N . GLY B 1 48 ? 0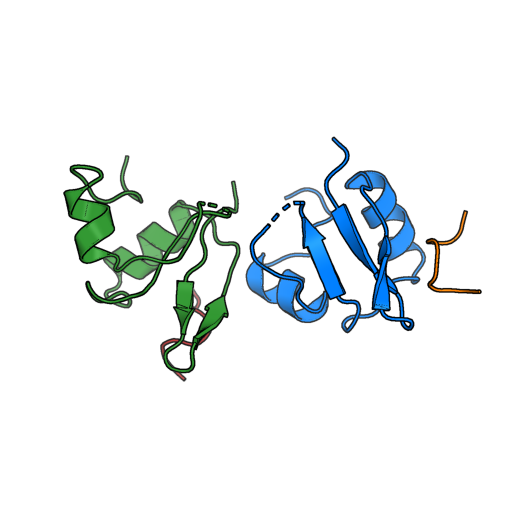.77495 -4.77424 7.29480 1.000 17.68095 513 GLY C N 1
ATOM 1636 C CA . GLY B 1 48 ? 1.27779 -4.06088 6.12825 1.000 17.61012 513 GLY C CA 1
ATOM 1637 C C . GLY B 1 48 ? 0.27415 -3.72017 5.02209 1.000 21.08482 513 GLY C C 1
ATOM 1638 O O . GLY B 1 48 ? 0.17274 -2.56532 4.60522 1.000 27.00611 513 GLY C O 1
ATOM 1657 N N . ASP B 1 50 ? -2.95287 -3.37954 5.36672 1.000 27.85850 515 ASP C N 1
ATOM 1658 C CA . ASP B 1 50 ? -4.14562 -2.64080 5.80145 1.000 23.34074 515 ASP C CA 1
ATOM 1659 C C . ASP B 1 50 ? -4.10062 -1.16916 5.39303 1.000 24.38262 515 ASP C C 1
ATOM 1660 O O . ASP B 1 50 ? -3.04176 -0.63953 5.06556 1.000 23.55306 515 ASP C O 1
ATOM 1669 N N . GLU B 1 51 ? -5.24065 -0.47269 5.44937 1.000 23.25431 516 GLU C N 1
ATOM 1670 C CA . GLU B 1 51 ? -5.27419 0.89634 4.94139 1.000 26.28369 516 GLU C CA 1
ATOM 1671 C C . GLU B 1 51 ? -4.70421 1.92906 5.91037 1.000 35.60790 516 GLU C C 1
ATOM 1672 O O . GLU B 1 51 ? -4.17062 2.95378 5.47192 1.000 42.91489 516 GLU C O 1
ATOM 1684 N N . GLY B 1 52 ? -4.85306 1.71828 7.20737 1.000 27.78641 517 GLY C N 1
ATOM 1685 C CA . GLY B 1 52 ? -4.37950 2.67976 8.18662 1.000 23.41154 517 GLY C CA 1
ATOM 1686 C C . GLY B 1 52 ? -4.23596 2.00075 9.52755 1.000 20.13105 517 GLY C C 1
ATOM 1687 O O . GLY B 1 52 ? -4.61295 0.84048 9.70862 1.000 23.51378 517 GLY C O 1
ATOM 1691 N N . PHE B 1 53 ? -3.66918 2.74678 10.47075 1.000 18.50162 518 PHE C N 1
ATOM 1692 C CA . PHE B 1 53 ? -3.52743 2.26514 11.82736 1.000 17.60538 518 PHE C CA 1
ATOM 1693 C C . PHE B 1 53 ? -4.82683 2.47796 12.59084 1.000 20.99146 518 PHE C C 1
ATOM 1694 O O . PHE B 1 53 ? -5.55967 3.44609 12.35591 1.000 20.83022 518 PHE C O 1
ATOM 1711 N N . GLN B 1 54 ? -5.10255 1.56103 13.50845 1.000 18.76450 519 GLN C N 1
ATOM 1712 C CA . GLN B 1 54 ? -6.29950 1.57593 14.33551 1.000 18.60917 519 GLN C CA 1
ATOM 1713 C C . GLN B 1 54 ? -5.93469 1.14938 15.74948 1.000 14.90096 519 GLN C C 1
ATOM 1714 O O . GLN B 1 54 ? -5.00471 0.36541 15.93937 1.000 13.94667 519 GLN C O 1
ATOM 1728 N N . PRO B 1 55 ? -6.65808 1.64524 16.74971 1.000 17.05278 520 PRO C N 1
ATOM 1729 C CA . PRO B 1 55 ? -6.37472 1.21264 18.11994 1.000 18.52360 520 PRO C CA 1
ATOM 1730 C C . PRO B 1 55 ? -6.54913 -0.28708 18.29915 1.000 17.41884 520 PRO C C 1
ATOM 1731 O O . PRO B 1 55 ? -7.52369 -0.89337 17.83800 1.000 16.78474 520 PRO C O 1
ATOM 1742 N N . LEU B 1 56 ? -5.60157 -0.88302 19.02191 1.000 15.58517 521 LEU C N 1
ATOM 1743 C CA . LEU B 1 56 ? -5.64368 -2.32508 19.22231 1.000 17.08134 521 LEU C CA 1
ATOM 1744 C C . LEU B 1 56 ? -6.97090 -2.76387 19.81553 1.000 20.86893 521 LEU C C 1
ATOM 1745 O O . LEU B 1 56 ? -7.49632 -3.81574 19.44819 1.000 18.11369 521 LEU C O 1
ATOM 1761 N N . GLY B 1 57 ? -7.52960 -1.98938 20.74469 1.000 17.13613 522 GLY C N 1
ATOM 1762 C CA . GLY B 1 57 ? -8.78951 -2.40855 21.34714 1.000 20.46643 522 GLY C CA 1
ATOM 1763 C C . GLY B 1 57 ? -9.89217 -2.51106 20.31557 1.000 20.19065 522 GLY C C 1
ATOM 1764 O O . GLY B 1 57 ? -10.72930 -3.41906 20.36331 1.000 20.14399 522 GLY C O 1
ATOM 1768 N N . GLU B 1 58 ? -9.90134 -1.58570 19.35612 1.000 21.88354 523 GLU C N 1
ATOM 1769 C CA . GLU B 1 58 ? -10.89209 -1.66010 18.29084 1.000 28.01503 523 GLU C CA 1
ATOM 1770 C C . GLU B 1 58 ? -10.60148 -2.81764 17.34744 1.000 27.05660 523 GLU C C 1
ATOM 1771 O O . GLU B 1 58 ? -11.53452 -3.41984 16.81039 1.000 26.14797 523 GLU C O 1
ATOM 1783 N N . VAL B 1 59 ? -9.32262 -3.12652 17.11773 1.000 22.78712 524 VAL C N 1
ATOM 1784 C CA . VAL B 1 59 ? -8.96231 -4.27384 16.28737 1.000 18.97519 524 VAL C CA 1
ATOM 1785 C C . VAL B 1 59 ? -9.45662 -5.56228 16.93472 1.000 19.05685 524 VAL C C 1
ATOM 1786 O O . VAL B 1 59 ? -10.04572 -6.42764 16.27269 1.000 20.40633 524 VAL C O 1
ATOM 1799 N N . ILE B 1 60 ? -9.26370 -5.69738 18.24773 1.000 17.84412 525 ILE C N 1
ATOM 1800 C CA . ILE B 1 60 ? -9.72153 -6.90192 18.93721 1.000 15.90877 525 ILE C CA 1
ATOM 1801 C C . ILE B 1 60 ? -11.22601 -7.06677 18.79982 1.000 21.56209 525 ILE C C 1
ATOM 1802 O O . ILE B 1 60 ? -11.72440 -8.18060 18.59493 1.000 22.82647 525 ILE C O 1
ATOM 1818 N N . LYS B 1 61 ? -11.97941 -5.97062 18.93336 1.000 24.20944 526 LYS C N 1
ATOM 1819 C CA . LYS B 1 61 ? -13.43394 -6.06905 18.82508 1.000 24.05638 526 LYS C CA 1
ATOM 1820 C C . LYS B 1 61 ? -13.85976 -6.41314 17.39896 1.000 22.65173 526 LYS C C 1
ATOM 1821 O O . LYS B 1 61 ? -14.76071 -7.23535 17.19000 1.000 25.28786 526 LYS C O 1
ATOM 1828 N N . MET B 1 62 ? -13.21777 -5.81082 16.40362 1.000 23.19715 527 MET C N 1
ATOM 1829 C CA . MET B 1 62 ? -13.57022 -6.10684 15.02025 1.000 27.35149 527 MET C CA 1
ATOM 1830 C C . MET B 1 62 ? -13.25015 -7.55124 14.65781 1.000 26.04716 527 MET C C 1
ATOM 1831 O O . MET B 1 62 ? -14.01737 -8.19497 13.92953 1.000 26.53960 527 MET C O 1
ATOM 1845 N N . TRP B 1 63 ? -12.12195 -8.07618 15.14761 1.000 21.03393 528 TRP C N 1
ATOM 1846 C CA A TRP B 1 63 ? -11.70207 -9.45240 14.88691 0.491 21.09078 528 TRP C CA 1
ATOM 1847 C CA B TRP B 1 63 ? -11.78585 -9.45295 14.80920 0.509 21.18304 528 TRP C CA 1
ATOM 1848 C C . TRP B 1 63 ? -12.52736 -10.45962 15.67121 1.000 21.16320 528 TRP C C 1
ATOM 1849 O O . TRP B 1 63 ? -12.58128 -11.64283 15.30526 1.000 25.99217 528 TRP C O 1
ATOM 1890 N N . GLY B 1 64 ? -13.11716 -10.02377 16.78125 1.000 19.22617 529 GLY C N 1
ATOM 1891 C CA . GLY B 1 64 ? -13.76809 -10.92983 17.69260 1.000 22.94402 529 GLY C CA 1
ATOM 1892 C C . GLY B 1 64 ? -12.81487 -11.73617 18.53472 1.000 28.06026 529 GLY C C 1
ATOM 1893 O O . GLY B 1 64 ? -13.24926 -12.67964 19.19777 1.000 25.24820 529 GLY C O 1
ATOM 1897 N N . ARG B 1 65 ? -11.53034 -11.38933 18.52037 1.000 24.96901 530 ARG C N 1
ATOM 1898 C CA . ARG B 1 65 ? -10.50631 -12.09617 19.27596 1.000 27.15584 530 ARG C CA 1
ATOM 1899 C C . ARG B 1 65 ? -9.20737 -11.31863 19.16246 1.000 25.98342 530 ARG C C 1
ATOM 1900 O O . ARG B 1 65 ? -9.05946 -10.43185 18.31150 1.000 22.26914 530 ARG C O 1
ATOM 1921 N N . VAL B 1 66 ? -8.25926 -11.68649 20.02152 1.000 23.24769 531 VAL C N 1
ATOM 1922 C CA . VAL B 1 66 ? -6.90779 -11.11466 19.94944 1.000 21.80161 531 VAL C CA 1
ATOM 1923 C C . VAL B 1 66 ? -6.24853 -11.55855 18.63702 1.000 19.81352 531 VAL C C 1
ATOM 1924 O O . VAL B 1 66 ? -6.17962 -12.77830 18.35272 1.000 20.56305 531 VAL C O 1
ATOM 1937 N N . PRO B 1 67 ? -5.87517 -10.63305 17.74953 1.000 21.06369 532 PRO C N 1
ATOM 1938 C CA . PRO B 1 67 ? -5.40482 -11.05563 16.42369 1.000 24.63959 532 PRO C CA 1
ATOM 1939 C C . PRO B 1 67 ? -4.09557 -11.83674 16.46688 1.000 42.07824 532 PRO C C 1
ATOM 1940 O O . PRO B 1 67 ? -3.78050 -12.52468 15.48549 1.000 36.17550 532 PRO C O 1
ATOM 1951 N N . PHE B 1 68 ? -3.35979 -11.79043 17.58550 1.000 31.72736 533 PHE C N 1
ATOM 1952 C CA . PHE B 1 68 ? -2.08051 -12.47624 17.74258 1.000 22.89018 533 PHE C CA 1
ATOM 1953 C C . PHE B 1 68 ? -2.19922 -13.87080 18.34709 1.000 28.18902 533 PHE C C 1
ATOM 1954 O O . PHE B 1 68 ? -1.19273 -14.59060 18.41056 1.000 31.37297 533 PHE C O 1
ATOM 1971 N N . ALA B 1 69 ? -3.37909 -14.26696 18.78796 1.000 29.18400 534 ALA C N 1
ATOM 1972 C CA . ALA B 1 69 ? -3.62317 -15.58697 19.34741 1.000 34.97411 534 ALA C CA 1
ATOM 1973 C C . ALA B 1 69 ? -3.98031 -16.59836 18.26217 1.000 38.89000 534 ALA C C 1
ATOM 1974 O O . ALA B 1 69 ? -4.35387 -16.22883 17.14511 1.000 46.42901 534 ALA C O 1
ATOM 1981 N N . PRO B 1 70 ? -3.89635 -17.90891 18.57207 1.000 40.90464 535 PRO C N 1
ATOM 1982 C CA . PRO B 1 70 ? -4.36022 -18.93470 17.61995 1.000 46.49260 535 PRO C CA 1
ATOM 1983 C C . PRO B 1 70 ? -5.86119 -18.84817 17.35175 1.000 47.43410 535 PRO C C 1
ATOM 1984 O O . PRO B 1 70 ? -6.61063 -18.58003 18.29350 1.000 48.81809 535 PRO C O 1
ATOM 1995 N N . THR C 2 8 ? 15.22613 -11.62773 25.38238 1.000 61.60041 1472 THR D N 1
ATOM 1996 C CA . THR C 2 8 ? 14.01392 -10.91269 24.98866 1.000 53.49377 1472 THR D CA 1
ATOM 1997 C C . THR C 2 8 ? 14.26692 -9.41179 24.92233 1.000 57.03319 1472 THR D C 1
ATOM 1998 O O . THR C 2 8 ? 15.00839 -8.85809 25.73530 1.000 65.85614 1472 THR D O 1
ATOM 2001 N N . ARG C 2 9 ? 13.63859 -8.75536 23.95112 1.000 42.67658 1473 ARG D N 1
ATOM 2002 C CA . ARG C 2 9 ? 13.75505 -7.31819 23.77732 1.000 30.56905 1473 ARG D CA 1
ATOM 2003 C C . ARG C 2 9 ? 12.40190 -6.66081 24.01473 1.000 24.76392 1473 ARG D C 1
ATOM 2004 O O . ARG C 2 9 ? 11.37001 -7.26970 23.72824 1.000 22.91698 1473 ARG D O 1
ATOM 2025 N N . PRO C 2 10 ? 12.37167 -5.42969 24.52416 1.000 27.27612 1474 PRO D N 1
ATOM 2026 C CA . PRO C 2 10 ? 11.11169 -4.68862 24.61242 1.000 26.27452 1474 PRO D CA 1
ATOM 2027 C C . PRO C 2 10 ? 10.68871 -4.21642 23.23279 1.000 24.74593 1474 PRO D C 1
ATOM 2028 O O . PRO C 2 10 ? 11.51841 -4.17044 22.31447 1.000 25.51587 1474 PRO D O 1
ATOM 2039 N N . PRO C 2 11 ? 9.42715 -3.84291 23.03948 1.000 19.82607 1475 PRO D N 1
ATOM 2040 C CA . PRO C 2 11 ? 9.01102 -3.36226 21.71419 1.000 18.99796 1475 PRO D CA 1
ATOM 2041 C C . PRO C 2 11 ? 9.70083 -2.05682 21.37871 1.000 20.42332 1475 PRO D C 1
ATOM 2042 O O . PRO C 2 11 ? 9.62070 -1.08946 22.15303 1.000 20.33156 1475 PRO D O 1
ATOM 2053 N N . PRO C 2 12 ? 10.37824 -1.98625 20.23358 1.000 19.50778 1476 PRO D N 1
ATOM 2054 C CA . PRO C 2 12 ? 11.05113 -0.74346 19.84533 1.000 24.14793 1476 PRO D CA 1
ATOM 2055 C C . PRO C 2 12 ? 10.11735 0.45037 19.96494 1.000 23.50333 1476 PRO D C 1
ATOM 2056 O O . PRO C 2 12 ? 8.95089 0.38553 19.58140 1.000 22.64703 1476 PRO D O 1
ATOM 2067 N N . GLY C 2 13 ? 10.62880 1.53108 20.56366 1.000 22.81632 1477 GLY D N 1
ATOM 2068 C CA . GLY C 2 13 ? 9.92343 2.79331 20.61920 1.000 23.43806 1477 GLY D CA 1
ATOM 2069 C C . GLY C 2 13 ? 8.94728 2.97307 21.76324 1.000 25.49839 1477 GLY D C 1
ATOM 2070 O O . GLY C 2 13 ? 8.46562 4.09475 21.97149 1.000 26.83871 1477 GLY D O 1
ATOM 2074 N N . LEU C 2 14 ? 8.61067 1.92565 22.50057 1.000 23.93400 1478 LEU D N 1
ATOM 2075 C CA . LEU C 2 14 ? 7.50886 2.06890 23.44226 1.000 23.33224 1478 LEU D CA 1
ATOM 2076 C C . LEU C 2 14 ? 7.94817 2.26328 24.88198 1.000 28.08113 1478 LEU D C 1
ATOM 2077 O O . LEU C 2 14 ? 7.13424 2.72171 25.69283 1.000 27.06286 1478 LEU D O 1
ATOM 2093 N N . THR C 2 15 ? 9.18587 1.89733 25.22461 1.000 25.23849 1479 THR D N 1
ATOM 2094 C CA . THR C 2 15 ? 9.64945 1.93205 26.60837 1.000 27.54651 1479 THR D CA 1
ATOM 2095 C C . THR C 2 15 ? 10.79712 2.90300 26.82937 1.000 32.93121 1479 THR D C 1
ATOM 2096 O O . THR C 2 15 ? 11.29103 2.99550 27.95868 1.000 37.45691 1479 THR D O 1
ATOM 2107 N N . ASN C 2 16 ? 11.24155 3.61064 25.79143 1.000 28.82783 1480 ASN D N 1
ATOM 2108 C CA . ASN C 2 16 ? 12.39302 4.51320 25.87555 1.000 39.73773 1480 ASN D CA 1
ATOM 2109 C C . ASN C 2 16 ? 13.66613 3.69303 26.01222 1.000 49.71376 1480 ASN D C 1
ATOM 2110 O O . ASN C 2 16 ? 14.31081 3.70884 27.05953 1.000 62.72943 1480 ASN D O 1
ATOM 2114 N N . ARG D 2 9 ? 25.41320 -7.07078 -12.73511 1.000 49.68085 1473 ARG B N 1
ATOM 2115 C CA . ARG D 2 9 ? 24.79699 -5.76251 -12.91657 1.000 39.04236 1473 ARG B CA 1
ATOM 2116 C C . ARG D 2 9 ? 24.73735 -5.03718 -11.57834 1.000 34.13248 1473 ARG B C 1
ATOM 2117 O O . ARG D 2 9 ? 24.20720 -5.58586 -10.62144 1.000 32.54497 1473 ARG B O 1
ATOM 2120 N N . PRO D 2 10 ? 25.28291 -3.82389 -11.50163 1.000 31.08596 1474 PRO B N 1
ATOM 2121 C CA . PRO D 2 10 ? 25.17340 -3.04893 -10.26344 1.000 28.24012 1474 PRO B CA 1
ATOM 2122 C C . PRO D 2 10 ? 23.72734 -2.67053 -10.00040 1.000 20.29668 1474 PRO B C 1
ATOM 2123 O O . PRO D 2 10 ? 22.90670 -2.64059 -10.93431 1.000 25.48605 1474 PRO B O 1
ATOM 2134 N N . PRO D 2 11 ? 23.37788 -2.37944 -8.75463 1.000 22.11011 1475 PRO B N 1
ATOM 2135 C CA . PRO D 2 11 ? 22.00788 -1.95775 -8.44189 1.000 21.01901 1475 PRO B CA 1
ATOM 2136 C C . PRO D 2 11 ? 21.68121 -0.63405 -9.10555 1.000 18.48549 1475 PRO B C 1
ATOM 2137 O O . PRO D 2 11 ? 22.43054 0.35387 -8.96774 1.000 21.48727 1475 PRO B O 1
ATOM 2148 N N . PRO D 2 12 ? 20.55558 -0.56663 -9.80950 1.000 17.63497 1476 PRO B N 1
ATOM 2149 C CA . PRO D 2 12 ? 20.17949 0.67529 -10.47933 1.000 21.01171 1476 PRO B CA 1
ATOM 2150 C C . PRO D 2 12 ? 20.17084 1.83713 -9.50200 1.000 20.09538 1476 PRO B C 1
ATOM 2151 O O . PRO D 2 12 ? 19.67013 1.72266 -8.37563 1.000 20.87532 1476 PRO B O 1
ATOM 2162 N N . GLY D 2 13 ? 20.73987 2.95251 -9.95099 1.000 21.82398 1477 GLY B N 1
ATOM 2163 C CA . GLY D 2 13 ? 20.67850 4.21893 -9.25982 1.000 23.15498 1477 GLY B CA 1
ATOM 2164 C C . GLY D 2 13 ? 21.72947 4.43530 -8.20025 1.000 24.72011 1477 GLY B C 1
ATOM 2165 O O . GLY D 2 13 ? 21.86520 5.56499 -7.70648 1.000 25.31098 1477 GLY B O 1
ATOM 2169 N N . LEU D 2 14 ? 22.47380 3.40494 -7.81638 1.000 25.92765 1478 LEU B N 1
ATOM 2170 C CA . LEU D 2 14 ? 23.36420 3.54778 -6.67172 1.000 20.72554 1478 LEU B CA 1
ATOM 2171 C C . LEU D 2 14 ? 24.80680 3.81335 -7.04334 1.000 25.70698 1478 LEU B C 1
ATOM 2172 O O . LEU D 2 14 ? 25.56787 4.26143 -6.18077 1.000 30.55742 1478 LEU B O 1
ATOM 2188 N N . THR D 2 15 ? 25.21926 3.48411 -8.26640 1.000 25.69325 1479 THR B N 1
ATOM 2189 C CA . THR D 2 15 ? 26.61819 3.62199 -8.64977 1.000 24.26761 1479 THR B CA 1
ATOM 2190 C C . THR D 2 15 ? 26.83309 4.55011 -9.82528 1.000 26.52041 1479 THR B C 1
ATOM 2191 O O . THR D 2 15 ? 27.99108 4.80741 -10.16920 1.000 28.39266 1479 THR B O 1
ATOM 2202 N N . ASN D 2 16 ? 25.76004 5.04968 -10.43971 1.000 35.32830 1480 ASN B N 1
ATOM 2203 C CA . ASN D 2 16 ? 25.81594 5.94227 -11.60203 1.000 48.40155 1480 ASN B CA 1
ATOM 2204 C C . ASN D 2 16 ? 26.57320 5.28886 -12.75444 1.000 59.49744 1480 ASN B C 1
ATOM 2205 O O . ASN D 2 16 ? 27.76478 5.52536 -12.96521 1.000 67.22178 1480 ASN B O 1
#

Nearest PDB structures (foldseek):
  7ruq-assembly2_C  TM=1.017E+00  e=1.333E-11  Homo sapiens
  7rup-assembly1_A  TM=9.489E-01  e=9.807E-09  Homo sapiens
  3k3v-assembly1_A  TM=9.107E-01  e=2.783E-04  Saccharomyces cerevisiae
  3fma-assembly4_D  TM=7.950E-01  e=1.466E-04  Saccharomyces cerevisiae
  1wh2-assembly1_A  TM=7.560E-01  e=6.826E-04  Arabidopsis thaliana

Secondary structure (DSSP, 8-state):
-EEEEEE-TTS-EEEEEEHHHHHHHHHHT---TT-EEEE---S-EEHHHHHHHHTS-TTS--/-PPTTT--/-EEEEEE-TTS-EEEEEEHHHHHHHHHTT---TT-EEEE---S-EEHHHHHHHHTS-TT--/--PPTTT--

Foldseek 3Di:
DFWKWWADPVRDIDTRHDLVVVVVCVVVPNADQQIFMDGVDDGTGRQVVVCVVVVHRPSDDD/DQWKWWADPVRHIDTRHDLQVVVVCVVVPNADQQIFMDTVPDGTDGQVVVCVVVVHRPSDD/DDDPPPPPD/DDDPPPPD

InterPro domains:
  IPR003169 GYF domain [PF02213] (477-521)
  IPR003169 GYF domain [PS50829] (474-522)
  IPR003169 GYF domain [SM00444] (475-530)
  IPR003169 GYF domain [cd00072] (476-529)
  IPR035445 GYF-like domain superfamily [G3DSA:3.30.1490.40] (461-534)
  IPR035445 GYF-like domain superfamily [SSF55277] (464-531)
  IPR051640 GRB10-interacting GYF [PTHR14445] (1-730)

Radius of gyration: 16.4 Å; Cα contacts (8 Å, |Δi|>4): 229; chains: 4; bounding box: 43×30×42 Å

Sequence (140 aa):
ARKWFYKDPQGEIQGPFTTQEMAEWFQAGYFSMSSLLVKRGDEGFQPLGEVIKMWGRVPFAPGARKWFYKDPQGEIQGPFTTQEMAEWFQAGYFSMSSLLVVKRGDEGFQPLGEVIKMWWGRVPFAPTRPPPGLTNRPPPGLTN